Protein AF-A0AA43P9L1-F1 (afdb_monomer_lite)

Secondary structure (DSSP, 8-state):
-HHHHHHT--HHHHTT----TT-S-SS-HHHHHHHHHHHHHHHHB-TTT-SBHHHHT-TTHHHH--------HHHHHHHHHHHHHHHHH-TT-GGGGG------

Foldseek 3Di:
DVVCVVVVAFPCVVVPDDDDPPDPDRADPVRVVVVVVVVVQQVQADPPPRHGCCQVVPPCCVPVPDDDDDDPVQVVVFVVVLVVCCVVPDPPPPCNVVDGGDDD

pLDDT: mean 91.8, std 3.48, range [78.44, 97.12]

Sequence (104 aa):
MKICRQLGISYKRFMGWRPSEGDEVEWDETERNWMRSLAEYDRSLCPLCGLPRSICQDPKAELTMHAETSVCWATAHMQQAMKQWTDANGRDNPAANALVAHLT

Radius of gyration: 24.07 Å; chains: 1; bounding box: 58×30×58 Å

Structure (mmCIF, N/CA/C/O backbone):
data_AF-A0AA43P9L1-F1
#
_entry.id   AF-A0AA43P9L1-F1
#
loop_
_atom_site.group_PDB
_atom_site.id
_atom_site.type_symbol
_atom_site.label_atom_id
_atom_site.label_alt_id
_atom_site.label_comp_id
_atom_site.label_asym_id
_atom_site.label_entity_id
_atom_site.label_seq_id
_atom_site.pdbx_PDB_ins_code
_atom_site.Cartn_x
_atom_site.Cartn_y
_atom_site.Cartn_z
_atom_site.occupancy
_atom_site.B_iso_or_equiv
_atom_site.auth_seq_id
_atom_site.auth_comp_id
_atom_site.auth_asym_id
_atom_site.auth_atom_id
_atom_site.pdbx_PDB_model_num
ATOM 1 N N . MET A 1 1 ? -8.050 0.879 11.471 1.00 82.31 1 MET A N 1
ATOM 2 C CA . MET A 1 1 ? -9.040 -0.125 11.009 1.00 82.31 1 MET A CA 1
ATOM 3 C C . MET A 1 1 ? -8.454 -1.302 10.227 1.00 82.31 1 MET A C 1
ATOM 5 O O . MET A 1 1 ? -8.776 -2.418 10.606 1.00 82.31 1 MET A O 1
ATOM 9 N N . LYS A 1 2 ? -7.589 -1.136 9.203 1.00 86.38 2 LYS A N 1
ATOM 10 C CA . LYS A 1 2 ? -6.984 -2.299 8.495 1.00 86.38 2 LYS A CA 1
ATOM 11 C C . LYS A 1 2 ? -6.274 -3.287 9.436 1.00 86.38 2 LYS A C 1
ATOM 13 O O . LYS A 1 2 ? -6.539 -4.481 9.363 1.00 86.38 2 LYS A O 1
ATOM 18 N N . ILE A 1 3 ? -5.470 -2.773 10.369 1.00 90.88 3 ILE A N 1
ATOM 19 C CA . ILE A 1 3 ? -4.787 -3.582 11.394 1.00 90.88 3 ILE A CA 1
ATOM 20 C C . ILE A 1 3 ? -5.799 -4.263 12.332 1.00 90.88 3 ILE A C 1
ATOM 22 O O . ILE A 1 3 ? -5.725 -5.468 12.535 1.00 90.88 3 ILE A O 1
ATOM 26 N N . CYS A 1 4 ? -6.799 -3.530 12.836 1.00 90.94 4 CYS A N 1
ATOM 27 C CA . CYS A 1 4 ? -7.872 -4.083 13.677 1.00 90.94 4 CYS A CA 1
ATOM 28 C C . CYS A 1 4 ? -8.588 -5.264 12.992 1.00 90.94 4 CYS A C 1
ATOM 30 O O . CYS A 1 4 ? -8.794 -6.303 13.610 1.00 90.94 4 CYS A O 1
ATOM 32 N N . ARG A 1 5 ? -8.882 -5.146 11.686 1.00 87.56 5 ARG A N 1
ATOM 33 C CA . ARG A 1 5 ? -9.470 -6.227 10.878 1.00 87.56 5 ARG A CA 1
ATOM 34 C C . ARG A 1 5 ? -8.544 -7.429 10.728 1.00 87.56 5 ARG A C 1
ATOM 36 O O . ARG A 1 5 ? -9.023 -8.549 10.849 1.00 87.56 5 ARG A O 1
ATOM 43 N N . GLN A 1 6 ? -7.257 -7.216 10.454 1.00 90.75 6 GLN A N 1
ATOM 44 C CA . GLN A 1 6 ? -6.281 -8.311 10.362 1.00 90.75 6 GLN A CA 1
ATOM 45 C C . GLN A 1 6 ? -6.155 -9.077 11.681 1.00 90.75 6 GLN A C 1
ATOM 47 O O . GLN A 1 6 ? -5.983 -10.290 11.668 1.00 90.75 6 GLN A O 1
ATOM 52 N N . LEU A 1 7 ? -6.274 -8.371 12.805 1.00 90.88 7 LEU A N 1
ATOM 53 C CA . LEU A 1 7 ? -6.203 -8.943 14.146 1.00 90.88 7 LEU A CA 1
ATOM 54 C C . LEU A 1 7 ? -7.543 -9.510 14.646 1.00 90.88 7 LEU A C 1
ATOM 56 O O . LEU A 1 7 ? -7.561 -10.194 15.663 1.00 90.88 7 LEU A O 1
ATOM 60 N N . GLY A 1 8 ? -8.658 -9.228 13.967 1.00 88.69 8 GLY A N 1
ATOM 61 C CA . GLY A 1 8 ? -9.993 -9.663 14.389 1.00 88.69 8 GLY A CA 1
ATOM 62 C C . GLY A 1 8 ? -10.503 -8.989 15.670 1.00 88.69 8 GLY A C 1
ATOM 63 O O . GLY A 1 8 ? -11.293 -9.590 16.391 1.00 88.69 8 GLY A O 1
ATOM 64 N N . ILE A 1 9 ? -10.060 -7.763 15.967 1.00 91.12 9 ILE A N 1
ATOM 65 C CA . ILE A 1 9 ? -10.382 -7.037 17.210 1.00 91.12 9 ILE A CA 1
ATOM 66 C C . ILE A 1 9 ? -11.035 -5.681 16.939 1.00 91.12 9 ILE A C 1
ATOM 68 O O . ILE A 1 9 ? -10.815 -5.085 15.879 1.00 91.12 9 ILE A O 1
ATOM 72 N N . SER A 1 10 ? -11.798 -5.170 17.911 1.00 91.44 10 SER A N 1
ATOM 73 C CA . SER A 1 10 ? -12.389 -3.831 17.829 1.00 91.44 10 SER A CA 1
ATOM 74 C C . SER A 1 10 ? -11.330 -2.726 17.902 1.00 91.44 10 SER A C 1
ATOM 76 O O . SER A 1 10 ? -10.183 -2.948 18.313 1.00 91.44 10 SER A O 1
ATOM 78 N N . TYR A 1 11 ? -11.702 -1.509 17.500 1.00 90.94 11 TYR A N 1
ATOM 79 C CA . TYR A 1 11 ? -10.813 -0.357 17.634 1.00 90.94 11 TYR A CA 1
ATOM 80 C C . TYR A 1 11 ? -10.560 -0.053 19.111 1.00 90.94 11 TYR A C 1
ATOM 82 O O . TYR A 1 11 ? -9.417 0.186 19.495 1.00 90.94 11 TYR A O 1
ATOM 90 N N . LYS A 1 12 ? -11.590 -0.170 19.955 1.00 91.38 12 LYS A N 1
ATOM 91 C CA . LYS A 1 12 ? -11.457 -0.072 21.414 1.00 91.38 12 LYS A CA 1
ATOM 92 C C . LYS A 1 12 ? -10.388 -1.021 21.953 1.00 91.38 12 LYS A C 1
ATOM 94 O O . LYS A 1 12 ? -9.476 -0.575 22.650 1.00 91.38 12 LYS A O 1
ATOM 99 N N . ARG A 1 13 ? -10.442 -2.308 21.588 1.00 91.94 13 ARG A N 1
ATOM 100 C CA . ARG A 1 13 ? -9.451 -3.299 22.037 1.00 91.94 13 ARG A CA 1
ATOM 101 C C . ARG A 1 13 ? -8.049 -2.984 21.510 1.00 91.94 13 ARG A C 1
ATOM 103 O O . ARG A 1 13 ? -7.078 -3.106 22.251 1.00 91.94 13 ARG A O 1
ATOM 110 N N . PHE A 1 14 ? -7.939 -2.518 20.266 1.00 92.44 14 PHE A N 1
ATOM 111 C CA . PHE A 1 14 ? -6.668 -2.045 19.707 1.00 92.44 14 PHE A CA 1
ATOM 112 C C . PHE A 1 14 ? -6.087 -0.854 20.492 1.00 92.44 14 PHE A C 1
ATOM 114 O O . PHE A 1 14 ? -4.877 -0.773 20.675 1.00 92.44 14 PHE A O 1
ATOM 121 N N . MET A 1 15 ? -6.947 0.025 21.014 1.00 93.00 15 MET A N 1
ATOM 122 C CA . MET A 1 15 ? -6.576 1.171 21.854 1.00 93.00 15 MET A CA 1
ATOM 123 C C . MET A 1 15 ? -6.369 0.819 23.339 1.00 93.00 15 MET A C 1
ATOM 125 O O . MET A 1 15 ? -6.158 1.712 24.155 1.00 93.00 15 MET A O 1
ATOM 129 N N . GLY A 1 16 ? -6.404 -0.466 23.704 1.00 91.56 16 GLY A N 1
ATOM 130 C CA . GLY A 1 16 ? -6.101 -0.937 25.057 1.00 91.56 16 GLY A CA 1
ATOM 131 C C . GLY A 1 16 ? -7.312 -1.134 25.970 1.00 91.56 16 GLY A C 1
ATOM 132 O O . GLY A 1 16 ? -7.125 -1.503 27.131 1.00 91.56 16 GLY A O 1
ATOM 133 N N . TRP A 1 17 ? -8.539 -0.951 25.472 1.00 91.50 17 TRP A N 1
ATOM 134 C CA . TRP A 1 17 ? -9.732 -1.367 26.211 1.00 91.50 17 TRP A CA 1
ATOM 135 C C . TRP A 1 17 ? -9.718 -2.885 26.430 1.00 91.50 17 TRP A C 1
ATOM 137 O O . TRP A 1 17 ? -9.309 -3.659 25.556 1.00 91.50 17 TRP A O 1
ATOM 147 N N . ARG A 1 18 ? -10.176 -3.312 27.608 1.00 90.19 18 ARG A N 1
ATOM 148 C CA . ARG A 1 18 ? -10.311 -4.719 27.982 1.00 90.19 18 ARG A CA 1
ATOM 149 C C . ARG A 1 18 ? -11.753 -4.981 28.418 1.00 90.19 18 ARG A C 1
ATOM 151 O O . ARG A 1 18 ? -12.274 -4.152 29.157 1.00 90.19 18 ARG A O 1
ATOM 158 N N . PRO A 1 19 ? -12.355 -6.115 28.019 1.00 88.00 19 PRO A N 1
ATOM 159 C CA . PRO A 1 19 ? -13.689 -6.480 28.476 1.00 88.00 19 PRO A CA 1
ATOM 160 C C . PRO A 1 19 ? -13.758 -6.598 30.002 1.00 88.00 19 PRO A C 1
ATOM 162 O O . PRO A 1 19 ? -12.870 -7.191 30.619 1.00 88.00 19 PRO A O 1
ATOM 165 N N . SER A 1 20 ? -14.832 -6.082 30.586 1.00 87.94 20 SER A N 1
ATOM 166 C CA . SER A 1 20 ? -15.232 -6.255 31.983 1.00 87.94 20 SER A CA 1
ATOM 167 C C . SER A 1 20 ? -16.652 -6.832 32.062 1.00 87.94 20 SER A C 1
ATOM 169 O O . SER A 1 20 ? -17.381 -6.815 31.073 1.00 87.94 20 SER A O 1
ATOM 171 N N . GLU A 1 21 ? -17.071 -7.348 33.224 1.00 84.88 21 GLU A N 1
ATOM 172 C CA . GLU A 1 21 ? -18.414 -7.943 33.396 1.00 84.88 21 GLU A CA 1
ATOM 173 C C . GLU A 1 21 ? -19.575 -6.973 33.102 1.00 84.88 21 GLU A C 1
ATOM 175 O O . GLU A 1 21 ? -20.687 -7.424 32.847 1.00 84.88 21 GLU A O 1
ATOM 180 N N . GLY A 1 22 ? -19.332 -5.657 33.108 1.00 84.25 22 GLY A N 1
ATOM 181 C CA . GLY A 1 22 ? -20.338 -4.642 32.779 1.00 84.25 22 GLY A CA 1
ATOM 182 C C . GLY A 1 22 ? -20.404 -4.259 31.298 1.00 84.25 22 GLY A C 1
ATOM 183 O O . GLY A 1 22 ? -21.271 -3.476 30.917 1.00 84.25 22 GLY A O 1
ATOM 184 N N . ASP A 1 23 ? -19.496 -4.764 30.462 1.00 84.06 23 ASP A N 1
ATOM 185 C CA . ASP A 1 23 ? -19.463 -4.419 29.045 1.00 84.06 23 ASP A CA 1
ATOM 186 C C . ASP A 1 23 ? -20.380 -5.344 28.236 1.00 84.06 23 ASP A C 1
ATOM 188 O O . ASP A 1 23 ? -20.065 -6.510 28.000 1.00 84.06 23 ASP A O 1
ATOM 192 N N . GLU A 1 24 ? -21.505 -4.814 27.758 1.00 78.44 24 GLU A N 1
ATOM 193 C CA . GLU A 1 24 ? -22.490 -5.612 27.017 1.00 78.44 24 GLU A CA 1
ATOM 194 C C . GLU A 1 24 ? -22.000 -6.039 25.623 1.00 78.44 24 GLU A C 1
ATOM 196 O O . GLU A 1 24 ? -22.299 -7.143 25.165 1.00 78.44 24 GLU A O 1
ATOM 201 N N . VAL A 1 25 ? -21.263 -5.171 24.914 1.00 85.62 25 VAL A N 1
ATOM 202 C CA . VAL A 1 25 ? -20.842 -5.420 23.527 1.00 85.62 25 VAL A CA 1
ATOM 203 C C . VAL A 1 25 ? -19.480 -4.789 23.237 1.00 85.62 25 VAL A C 1
ATOM 205 O O . VAL A 1 25 ? -19.304 -3.574 23.314 1.00 85.62 25 VAL A O 1
ATOM 208 N N . GLU A 1 26 ? -18.520 -5.610 22.805 1.00 85.31 26 GLU A N 1
ATOM 209 C CA . GLU A 1 26 ? -17.202 -5.130 22.366 1.00 85.31 26 GLU A CA 1
ATOM 210 C C . GLU A 1 26 ? -17.295 -4.219 21.132 1.00 85.31 26 GLU A C 1
ATOM 212 O O . GLU A 1 26 ? -16.641 -3.179 21.083 1.00 85.31 26 GLU A O 1
ATOM 217 N N . TRP A 1 27 ? -18.103 -4.609 20.143 1.00 89.19 27 TRP A N 1
ATOM 218 C CA . TRP A 1 27 ? -18.258 -3.917 18.864 1.00 89.19 27 TRP A CA 1
ATOM 219 C C . TRP A 1 27 ? -19.485 -3.013 18.860 1.00 89.19 27 TRP A C 1
ATOM 221 O O . TRP A 1 27 ? -20.615 -3.488 18.707 1.00 89.19 27 TRP A O 1
ATOM 231 N N . ASP A 1 28 ? -19.275 -1.705 18.958 1.00 89.19 28 ASP A N 1
ATOM 232 C CA . ASP A 1 28 ? -20.400 -0.780 18.826 1.00 89.19 28 ASP A CA 1
ATOM 233 C C . ASP A 1 28 ? -20.866 -0.645 17.364 1.00 89.19 28 ASP A C 1
ATOM 235 O O . ASP A 1 28 ? -20.308 -1.214 16.419 1.00 89.19 28 ASP A O 1
ATOM 239 N N . GLU A 1 29 ? -21.994 0.031 17.160 1.00 91.94 29 GLU A N 1
ATOM 240 C CA . GLU A 1 29 ? -22.546 0.236 15.820 1.00 91.94 29 GLU A CA 1
ATOM 241 C C . GLU A 1 29 ? -21.608 1.041 14.911 1.00 91.94 29 GLU A C 1
ATOM 243 O O . GLU A 1 29 ? -21.467 0.711 13.731 1.00 91.94 29 GLU A O 1
ATOM 248 N N . THR A 1 30 ? -20.897 2.021 15.467 1.00 91.19 30 THR A N 1
ATOM 249 C CA . THR A 1 30 ? -19.919 2.836 14.743 1.00 91.19 30 THR A CA 1
ATOM 250 C C . THR A 1 30 ? -18.763 1.978 14.231 1.00 91.19 30 THR A C 1
ATOM 252 O O . THR A 1 30 ? -18.456 2.006 13.038 1.00 91.19 30 THR A O 1
ATOM 255 N N . GLU A 1 31 ? -18.168 1.145 15.085 1.00 91.06 31 GLU A N 1
ATOM 256 C CA . GLU A 1 31 ? -17.088 0.230 14.712 1.00 91.06 31 GLU A CA 1
ATOM 257 C C . GLU A 1 31 ? -17.541 -0.798 13.672 1.00 91.06 31 GLU A C 1
ATOM 259 O O . GLU A 1 31 ? -16.817 -1.074 12.709 1.00 91.06 31 GLU A O 1
ATOM 264 N N . ARG A 1 32 ? -18.760 -1.335 13.809 1.00 91.44 32 ARG A N 1
ATOM 265 C CA . ARG A 1 32 ? -19.343 -2.244 12.808 1.00 91.44 32 ARG A CA 1
ATOM 266 C C . ARG A 1 32 ? -19.529 -1.552 11.461 1.00 91.44 32 ARG A C 1
ATOM 268 O O . ARG A 1 32 ? -19.247 -2.154 10.422 1.00 91.44 32 ARG A O 1
ATOM 275 N N . ASN A 1 33 ? -19.962 -0.295 11.458 1.00 94.44 33 ASN A N 1
ATOM 276 C CA . ASN A 1 33 ? -20.119 0.485 10.234 1.00 94.44 33 ASN A CA 1
ATOM 277 C C . ASN A 1 33 ? -18.768 0.795 9.587 1.00 94.44 33 ASN A C 1
ATOM 279 O O . ASN A 1 33 ? -18.621 0.587 8.388 1.00 94.44 33 ASN A O 1
ATOM 283 N N . TRP A 1 34 ? -17.743 1.145 10.364 1.00 92.38 34 TRP A N 1
ATOM 284 C CA . TRP A 1 34 ? -16.384 1.301 9.840 1.00 92.38 34 TRP A CA 1
ATOM 285 C C . TRP A 1 34 ? -15.840 0.022 9.199 1.00 92.38 34 TRP A C 1
ATOM 287 O O . TRP A 1 34 ? -15.206 0.088 8.148 1.00 92.38 34 TRP A O 1
ATOM 297 N N . MET A 1 35 ? -16.090 -1.146 9.797 1.00 91.38 35 MET A N 1
ATOM 298 C CA . MET A 1 35 ? -15.669 -2.426 9.218 1.00 91.38 35 MET A CA 1
ATOM 299 C C . MET A 1 35 ? -16.392 -2.727 7.901 1.00 91.38 35 MET A C 1
ATOM 301 O O . MET A 1 35 ? -15.754 -3.186 6.951 1.00 91.38 35 MET A O 1
ATOM 305 N N . ARG A 1 36 ? -17.696 -2.425 7.818 1.00 93.25 36 ARG A N 1
ATOM 306 C CA . ARG A 1 36 ? -18.477 -2.533 6.576 1.00 93.25 36 ARG A CA 1
ATOM 307 C C . ARG A 1 36 ? -17.950 -1.590 5.496 1.00 93.25 36 ARG A C 1
ATOM 309 O O . ARG A 1 36 ? -17.613 -2.059 4.412 1.00 93.25 36 ARG A O 1
ATOM 316 N N . SER A 1 37 ? -17.769 -0.310 5.812 1.00 94.62 37 SER A N 1
ATOM 317 C CA . SER A 1 37 ? -17.244 0.682 4.867 1.00 94.62 37 SER A CA 1
ATOM 318 C C . SER A 1 37 ? -15.819 0.363 4.418 1.00 94.62 37 SER A C 1
ATOM 320 O O . SER A 1 37 ? -15.491 0.536 3.250 1.00 94.62 37 SER A O 1
ATOM 322 N N . LEU A 1 38 ? -14.967 -0.160 5.307 1.00 93.44 38 LEU A N 1
ATOM 323 C CA . LEU A 1 38 ? -13.628 -0.612 4.925 1.00 93.44 38 LEU A CA 1
ATOM 324 C C . LEU A 1 38 ? -13.693 -1.791 3.945 1.00 93.44 38 LEU A C 1
ATOM 326 O O . LEU A 1 38 ? -12.914 -1.839 2.996 1.00 93.44 38 LEU A O 1
ATOM 330 N N . ALA A 1 39 ? -14.613 -2.736 4.153 1.00 92.75 39 ALA A N 1
ATOM 331 C CA . ALA A 1 39 ? -14.804 -3.857 3.238 1.00 92.75 39 ALA A CA 1
ATOM 332 C C . ALA A 1 39 ? -15.341 -3.403 1.869 1.00 92.75 39 ALA A C 1
ATOM 334 O O . ALA A 1 39 ? -14.902 -3.916 0.841 1.00 92.75 39 ALA A O 1
ATOM 335 N N . GLU A 1 40 ? -16.259 -2.438 1.839 1.00 95.12 40 GLU A N 1
ATOM 336 C CA . GLU A 1 40 ? -16.751 -1.817 0.602 1.00 95.12 40 GLU A CA 1
ATOM 337 C C . GLU A 1 40 ? -15.641 -1.059 -0.132 1.00 95.12 40 GLU A C 1
ATOM 339 O O . GLU A 1 40 ? -15.452 -1.256 -1.333 1.00 95.12 40 GLU A O 1
ATOM 344 N N . TYR A 1 41 ? -14.851 -0.268 0.596 1.00 94.06 41 TYR A N 1
ATOM 345 C CA . TYR A 1 41 ? -13.696 0.432 0.048 1.00 94.06 41 TYR A CA 1
ATOM 346 C C . TYR A 1 41 ? -12.677 -0.543 -0.551 1.00 94.06 41 TYR A C 1
ATOM 348 O O . TYR A 1 41 ? -12.313 -0.392 -1.713 1.00 94.06 41 TYR A O 1
ATOM 356 N N . ASP A 1 42 ? -12.273 -1.590 0.174 1.00 93.75 42 ASP A N 1
ATOM 357 C CA . ASP A 1 42 ? -11.311 -2.571 -0.341 1.00 93.75 42 ASP A CA 1
ATOM 358 C C . ASP A 1 42 ? -11.849 -3.304 -1.587 1.00 93.75 42 ASP A C 1
ATOM 360 O O . ASP A 1 42 ? -11.086 -3.592 -2.509 1.00 93.75 42 ASP A O 1
ATOM 364 N N . ARG A 1 43 ? -13.164 -3.566 -1.671 1.00 93.19 43 ARG A N 1
ATOM 365 C CA . ARG A 1 43 ? -13.792 -4.131 -2.884 1.00 93.19 43 ARG A CA 1
ATOM 366 C C . ARG A 1 43 ? -13.740 -3.186 -4.081 1.00 93.19 43 ARG A C 1
ATOM 368 O O . ARG A 1 43 ? -13.723 -3.665 -5.214 1.00 93.19 43 ARG A O 1
ATOM 375 N N . SER A 1 44 ? -13.721 -1.875 -3.847 1.00 95.00 44 SER A N 1
ATOM 376 C CA . SER A 1 44 ? -13.619 -0.870 -4.909 1.00 95.00 44 SER A CA 1
ATOM 377 C C . SER A 1 44 ? -12.214 -0.774 -5.521 1.00 95.00 44 SER A C 1
ATOM 379 O O . SER A 1 44 ? -12.054 -0.202 -6.600 1.00 95.00 44 SER A O 1
ATOM 381 N N . LEU A 1 45 ? -11.202 -1.362 -4.872 1.00 96.62 45 LEU A N 1
ATOM 382 C CA . LEU A 1 45 ? -9.818 -1.362 -5.338 1.00 96.62 45 LEU A CA 1
ATOM 383 C C . LEU A 1 45 ? -9.507 -2.579 -6.227 1.00 96.62 45 LEU A C 1
ATOM 385 O O . LEU A 1 45 ? -10.136 -3.644 -6.155 1.00 96.62 45 LEU A O 1
ATOM 389 N N . CYS A 1 46 ? -8.526 -2.409 -7.106 1.00 94.69 46 CYS A N 1
ATOM 390 C CA . CYS A 1 46 ? -7.949 -3.462 -7.926 1.00 94.69 46 CYS A CA 1
ATOM 391 C C . CYS A 1 46 ? -7.091 -4.389 -7.046 1.00 94.69 46 CYS A C 1
ATOM 393 O O . CYS A 1 46 ? -6.190 -3.899 -6.362 1.00 94.69 46 CYS A O 1
ATOM 395 N N . PRO A 1 47 ? -7.300 -5.720 -7.074 1.00 92.44 47 PRO A N 1
ATOM 396 C CA . PRO A 1 47 ? -6.544 -6.651 -6.235 1.00 92.44 47 PRO A CA 1
ATOM 397 C C . PRO A 1 47 ? -5.071 -6.806 -6.648 1.00 92.44 47 PRO A C 1
ATOM 399 O O . PRO A 1 47 ? -4.295 -7.358 -5.878 1.00 92.44 47 PRO A O 1
ATOM 402 N N . LEU A 1 48 ? -4.686 -6.345 -7.846 1.00 93.06 48 LEU A N 1
ATOM 403 C CA . LEU A 1 48 ? -3.317 -6.472 -8.358 1.00 93.06 48 LEU A CA 1
ATOM 404 C C . LEU A 1 48 ? -2.437 -5.277 -7.982 1.00 93.06 48 LEU A C 1
ATOM 406 O O . LEU A 1 48 ? -1.312 -5.459 -7.532 1.00 93.06 48 LEU A O 1
ATOM 410 N N . CYS A 1 49 ? -2.944 -4.057 -8.173 1.00 92.81 49 CYS A N 1
ATOM 411 C CA . CYS A 1 49 ? -2.154 -2.832 -8.023 1.00 92.81 49 CYS A CA 1
ATOM 412 C C . CYS A 1 49 ? -2.688 -1.861 -6.959 1.00 92.81 49 CYS A C 1
ATOM 414 O O . CYS A 1 49 ? -2.045 -0.855 -6.682 1.00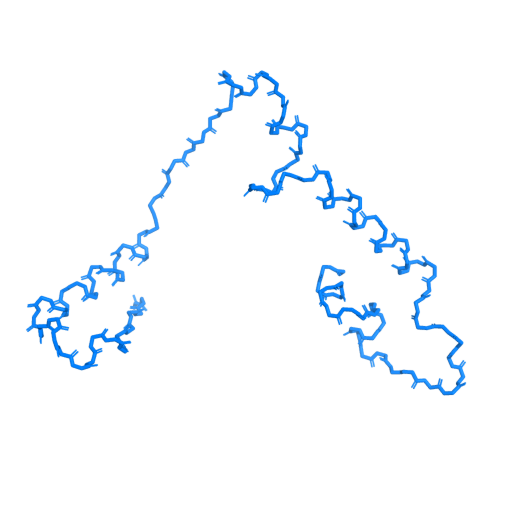 92.81 49 CYS A O 1
ATOM 416 N N . GLY A 1 50 ? -3.859 -2.123 -6.369 1.00 94.38 50 GLY A N 1
ATOM 417 C CA . GLY A 1 50 ? -4.442 -1.291 -5.311 1.00 94.38 50 GLY A CA 1
ATOM 418 C C . GLY A 1 50 ? -5.084 0.023 -5.772 1.00 94.38 50 GLY A C 1
ATOM 419 O O . GLY A 1 50 ? -5.648 0.730 -4.941 1.00 94.38 50 GLY A O 1
ATOM 420 N N . LEU A 1 51 ? -5.049 0.352 -7.067 1.00 94.69 51 LEU A N 1
ATOM 421 C CA . LEU A 1 51 ? -5.743 1.519 -7.623 1.00 94.69 51 LEU A CA 1
ATOM 422 C C . LEU A 1 51 ? -7.268 1.299 -7.692 1.00 94.69 51 LEU A C 1
ATOM 424 O O . LEU A 1 51 ? -7.717 0.151 -7.704 1.00 94.69 51 LEU A O 1
ATOM 428 N N . PRO A 1 52 ? -8.089 2.364 -7.772 1.00 95.69 52 PRO A N 1
ATOM 429 C CA . PRO A 1 52 ? -9.528 2.237 -7.988 1.00 95.69 52 PRO A CA 1
ATOM 430 C C . PRO A 1 52 ? -9.860 1.409 -9.233 1.00 95.69 52 PRO A C 1
ATOM 432 O O . PRO A 1 52 ? -9.293 1.622 -10.307 1.00 95.69 52 PRO A O 1
ATOM 435 N N . ARG A 1 53 ? -10.835 0.500 -9.122 1.00 94.81 53 ARG A N 1
ATOM 436 C CA . ARG A 1 53 ? -11.288 -0.316 -10.261 1.00 94.81 53 ARG A CA 1
ATOM 437 C C . ARG A 1 53 ? -11.792 0.519 -11.425 1.00 94.81 53 ARG A C 1
ATOM 439 O O . ARG A 1 53 ? -11.563 0.137 -12.561 1.00 94.81 53 ARG A O 1
ATOM 446 N N . SER A 1 54 ? -12.420 1.659 -11.154 1.00 93.75 54 SER A N 1
ATOM 447 C CA . SER A 1 54 ? -12.868 2.591 -12.192 1.00 93.75 54 SER A CA 1
ATOM 448 C C . SER A 1 54 ? -11.729 3.110 -13.069 1.00 93.75 54 SER A C 1
ATOM 450 O O . SER A 1 54 ? -11.977 3.430 -14.220 1.00 93.75 54 SER A O 1
ATOM 452 N N . ILE A 1 55 ? -10.499 3.169 -12.550 1.00 93.19 55 ILE A N 1
ATOM 453 C CA . ILE A 1 55 ? -9.307 3.537 -13.322 1.00 93.19 55 ILE A CA 1
ATOM 454 C C . ILE A 1 55 ? -8.761 2.303 -14.046 1.00 93.19 55 ILE A C 1
ATOM 456 O O . ILE A 1 55 ? -8.516 2.345 -15.244 1.00 93.19 55 ILE A O 1
ATOM 460 N N . CYS A 1 56 ? -8.602 1.179 -13.338 1.00 92.62 56 CYS A N 1
ATOM 461 C CA . CYS A 1 56 ? -8.000 -0.031 -13.913 1.00 92.62 56 CYS A CA 1
ATOM 462 C C . CYS A 1 56 ? -8.866 -0.744 -14.958 1.00 92.62 56 CYS A C 1
ATOM 464 O O . CYS A 1 56 ? -8.335 -1.511 -15.752 1.00 92.62 56 CYS A O 1
ATOM 466 N N . GLN A 1 57 ? -10.185 -0.570 -14.900 1.00 92.69 57 GLN A N 1
ATOM 467 C CA . GLN A 1 57 ? -11.152 -1.239 -15.773 1.00 92.69 57 GLN A CA 1
ATOM 468 C C . GLN A 1 57 ? -11.767 -0.282 -16.802 1.00 92.69 57 GLN A C 1
ATOM 470 O O . GLN A 1 57 ? -12.685 -0.688 -17.510 1.00 92.69 57 GLN A O 1
ATOM 475 N N . ASP A 1 58 ? -11.290 0.967 -16.895 1.00 94.19 58 ASP A N 1
ATOM 476 C CA . ASP A 1 58 ? -11.678 1.874 -17.978 1.00 94.19 58 ASP A CA 1
ATOM 477 C C . ASP A 1 58 ? -11.053 1.381 -19.295 1.00 94.19 58 ASP A C 1
ATOM 479 O O . ASP A 1 58 ? -9.826 1.357 -19.404 1.00 94.19 58 ASP A O 1
ATOM 483 N N . PRO A 1 59 ? -11.846 1.021 -20.322 1.00 93.88 59 PRO A N 1
ATOM 484 C CA . PRO A 1 59 ? -11.307 0.599 -21.613 1.00 93.88 59 PRO A CA 1
ATOM 485 C C . PRO A 1 59 ? -10.407 1.653 -22.266 1.00 93.88 59 PRO A C 1
ATOM 487 O O . PRO A 1 59 ? -9.480 1.309 -22.991 1.00 93.88 59 PRO A O 1
ATOM 490 N N . LYS A 1 60 ? -10.631 2.946 -21.992 1.00 93.62 60 LYS A N 1
ATOM 491 C CA . LYS A 1 60 ? -9.788 4.022 -22.534 1.00 93.62 60 LYS A CA 1
ATOM 492 C C . LYS A 1 60 ? -8.357 3.955 -22.007 1.00 93.62 60 LYS A C 1
ATOM 494 O O . LYS A 1 60 ? -7.449 4.418 -22.696 1.00 93.62 60 LYS A O 1
ATOM 499 N N . ALA A 1 61 ? -8.156 3.364 -20.827 1.00 90.50 61 ALA A N 1
ATOM 500 C CA . ALA A 1 61 ? -6.846 3.207 -20.209 1.00 90.50 61 ALA A CA 1
ATOM 501 C C . ALA A 1 61 ? -5.888 2.363 -21.064 1.00 90.50 61 ALA A C 1
ATOM 503 O O . ALA A 1 61 ? -4.681 2.527 -20.922 1.00 90.50 61 ALA A O 1
ATOM 504 N N . GLU A 1 62 ? -6.397 1.534 -21.987 1.00 90.75 62 GLU A N 1
ATOM 505 C CA . GLU A 1 62 ? -5.571 0.802 -22.959 1.00 90.75 62 GLU A CA 1
ATOM 506 C C . GLU A 1 62 ? -4.642 1.736 -23.748 1.00 90.75 62 GLU A C 1
ATOM 508 O O . GLU A 1 62 ? -3.492 1.390 -24.010 1.00 90.75 62 GLU A O 1
ATOM 513 N N . LEU A 1 63 ? -5.125 2.933 -24.096 1.00 92.38 63 LEU A N 1
ATOM 514 C CA . LEU A 1 63 ? -4.397 3.886 -24.935 1.00 92.38 63 LEU A CA 1
ATOM 515 C C . LEU A 1 63 ? -3.900 5.120 -24.172 1.00 92.38 63 LEU A C 1
ATOM 517 O O . LEU A 1 63 ? -3.074 5.859 -24.703 1.00 92.38 63 LEU A O 1
ATOM 521 N N . THR A 1 64 ? -4.405 5.377 -22.961 1.00 91.50 64 THR A N 1
ATOM 522 C CA . THR A 1 64 ? -4.112 6.610 -22.203 1.00 91.50 64 THR A CA 1
ATOM 523 C C . THR A 1 64 ? -3.308 6.391 -20.925 1.00 91.50 64 THR A C 1
ATOM 525 O O . THR A 1 64 ? -2.781 7.357 -20.371 1.00 91.50 64 THR A O 1
ATOM 528 N N . MET A 1 65 ? -3.221 5.156 -20.422 1.00 90.75 65 MET A N 1
ATOM 529 C CA . MET A 1 65 ? -2.511 4.871 -19.179 1.00 90.75 65 MET A CA 1
ATOM 530 C C . MET A 1 65 ? -1.044 4.550 -19.464 1.00 90.75 65 MET A C 1
ATOM 532 O O . MET A 1 65 ? -0.719 3.600 -20.172 1.00 90.75 65 MET A O 1
ATOM 536 N N . HIS A 1 66 ? -0.150 5.331 -18.863 1.00 90.62 66 HIS A N 1
ATOM 537 C CA . HIS A 1 66 ? 1.292 5.153 -18.978 1.00 90.62 66 HIS A CA 1
ATOM 538 C C . HIS A 1 66 ? 1.887 4.834 -17.609 1.00 90.62 66 HIS A C 1
ATOM 540 O O . HIS A 1 66 ? 1.513 5.437 -16.603 1.00 90.62 66 HIS A O 1
ATOM 546 N N . ALA A 1 67 ? 2.810 3.877 -17.578 1.00 90.44 67 ALA A N 1
ATOM 547 C CA . ALA A 1 67 ? 3.569 3.524 -16.389 1.00 90.44 67 ALA A CA 1
ATOM 548 C C . ALA A 1 67 ? 5.052 3.799 -16.637 1.00 90.44 67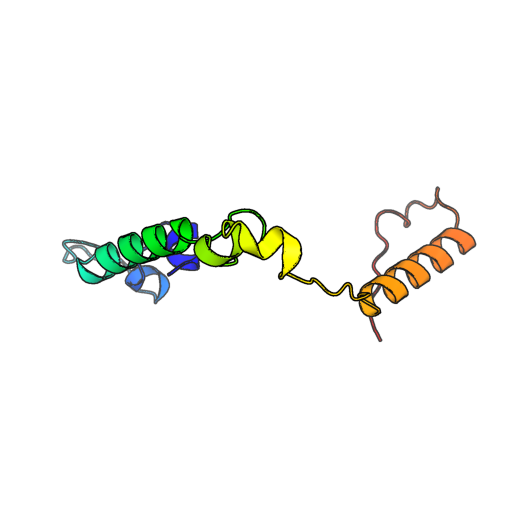 ALA A C 1
ATOM 550 O O . ALA A 1 67 ? 5.576 3.483 -17.705 1.00 90.44 67 ALA A O 1
ATOM 551 N N . GLU A 1 68 ? 5.725 4.359 -15.637 1.00 93.81 68 GLU A N 1
ATOM 552 C CA . GLU A 1 68 ? 7.172 4.546 -15.653 1.00 93.81 68 GLU A CA 1
ATOM 553 C C . GLU A 1 68 ? 7.849 3.441 -14.842 1.00 93.81 68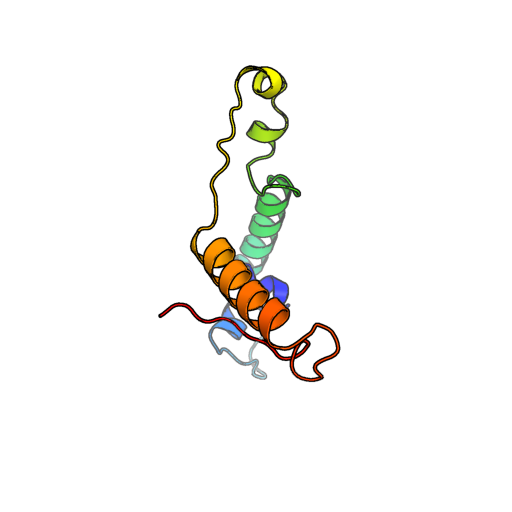 GLU A C 1
ATOM 555 O O . GLU A 1 68 ? 7.403 3.073 -13.753 1.00 93.81 68 GLU A O 1
ATOM 560 N N . THR A 1 69 ? 8.950 2.912 -15.368 1.00 94.12 69 THR A N 1
ATOM 561 C CA . THR A 1 69 ? 9.797 1.956 -14.651 1.00 94.12 69 THR A CA 1
ATOM 562 C C . THR A 1 69 ? 10.951 2.688 -13.981 1.00 94.12 69 THR A C 1
ATOM 564 O O . THR A 1 69 ? 11.677 3.426 -14.647 1.00 94.12 69 THR A O 1
ATOM 567 N N . SER A 1 70 ? 11.175 2.434 -12.693 1.00 95.44 70 SER A N 1
ATOM 568 C CA . SER A 1 70 ? 12.335 2.936 -11.953 1.00 95.44 70 SER A CA 1
ATOM 569 C C . SER A 1 70 ? 13.192 1.790 -11.418 1.00 95.44 70 SER A C 1
ATOM 571 O O . SER A 1 70 ? 12.716 0.678 -11.182 1.00 95.44 70 SER A O 1
ATOM 573 N N . VAL A 1 71 ? 14.487 2.057 -11.242 1.00 96.31 71 VAL A N 1
ATOM 574 C CA . VAL A 1 71 ? 15.432 1.110 -10.641 1.00 96.31 71 VAL A CA 1
ATOM 575 C C . VAL A 1 71 ? 15.576 1.436 -9.160 1.00 96.31 71 VAL A C 1
ATOM 577 O O . VAL A 1 71 ? 15.908 2.562 -8.792 1.00 96.31 71 VAL A O 1
ATOM 580 N N . CYS A 1 72 ? 15.391 0.435 -8.299 1.00 95.88 72 CYS A N 1
ATOM 581 C CA . CYS A 1 72 ? 15.795 0.548 -6.902 1.00 95.88 72 CYS A CA 1
ATOM 582 C C . CYS A 1 72 ? 17.324 0.432 -6.807 1.00 95.88 72 CYS A C 1
ATOM 584 O O . CYS A 1 72 ? 17.867 -0.669 -6.694 1.00 95.88 72 CYS A O 1
ATOM 586 N N . TRP A 1 73 ? 18.029 1.566 -6.854 1.00 96.25 73 TRP A N 1
ATOM 587 C CA . TRP A 1 73 ? 19.495 1.589 -6.776 1.00 96.25 73 TRP A CA 1
ATOM 588 C C . TRP A 1 73 ? 20.034 1.020 -5.461 1.00 96.25 73 TRP A C 1
ATOM 590 O O . TRP A 1 73 ? 21.072 0.367 -5.465 1.00 96.25 73 TRP A O 1
ATOM 600 N N . ALA A 1 74 ? 19.294 1.170 -4.360 1.00 96.44 74 ALA A N 1
ATOM 601 C CA . ALA A 1 74 ? 19.612 0.518 -3.091 1.00 96.44 74 ALA A CA 1
ATOM 602 C C . ALA A 1 74 ? 19.709 -1.010 -3.245 1.00 96.44 74 ALA A C 1
ATOM 604 O O . ALA A 1 74 ? 20.724 -1.610 -2.896 1.00 96.44 74 ALA A O 1
ATOM 605 N N . THR A 1 75 ? 18.686 -1.640 -3.830 1.00 95.88 75 THR A N 1
ATOM 606 C CA . THR A 1 75 ? 18.689 -3.085 -4.093 1.00 95.88 75 THR A CA 1
ATOM 607 C C . THR A 1 75 ? 19.766 -3.469 -5.102 1.00 95.88 75 THR A C 1
ATOM 609 O O . THR A 1 75 ? 20.439 -4.476 -4.900 1.00 95.88 75 THR A O 1
ATOM 612 N N . ALA A 1 76 ? 19.972 -2.667 -6.150 1.00 96.94 76 ALA A N 1
ATOM 613 C CA . ALA A 1 76 ? 21.014 -2.923 -7.142 1.00 96.94 76 ALA A CA 1
ATOM 614 C C . ALA A 1 76 ? 22.414 -2.961 -6.501 1.00 96.94 76 ALA A C 1
ATOM 616 O O . ALA A 1 76 ? 23.165 -3.908 -6.726 1.00 96.94 76 ALA A O 1
ATOM 617 N N . HIS A 1 77 ? 22.742 -1.992 -5.641 1.00 97.12 77 HIS A N 1
ATOM 618 C CA . HIS A 1 77 ? 24.019 -1.963 -4.923 1.00 97.12 77 HIS A CA 1
ATOM 619 C C . HIS A 1 77 ? 24.150 -3.096 -3.902 1.00 97.12 77 HIS A C 1
ATOM 621 O O . HIS A 1 77 ? 25.209 -3.717 -3.821 1.00 97.12 77 HIS A O 1
ATOM 627 N N . MET A 1 78 ? 23.081 -3.428 -3.171 1.00 96.12 78 MET A N 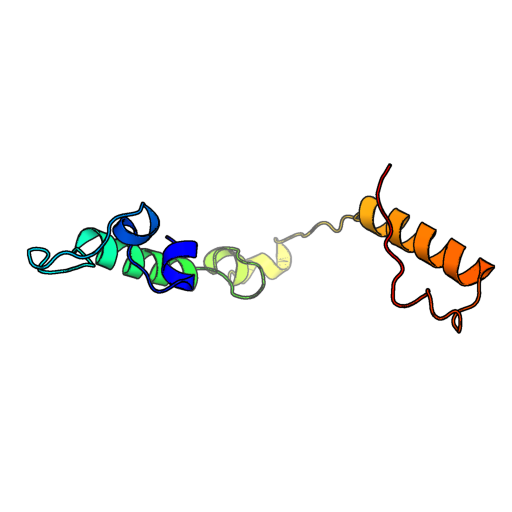1
ATOM 628 C CA . MET A 1 78 ? 23.076 -4.591 -2.277 1.00 96.12 78 MET A CA 1
ATOM 629 C C . MET A 1 78 ? 23.357 -5.892 -3.043 1.00 96.12 78 MET A C 1
ATOM 631 O O . MET A 1 78 ? 24.221 -6.670 -2.644 1.00 96.12 78 MET A O 1
ATOM 635 N N . GLN A 1 79 ? 22.679 -6.113 -4.172 1.00 95.06 79 GLN A N 1
ATOM 636 C CA . GLN A 1 79 ? 22.895 -7.283 -5.028 1.00 95.06 79 GLN A CA 1
ATOM 637 C C . GLN A 1 79 ? 24.308 -7.305 -5.618 1.00 95.06 79 GLN A C 1
ATOM 639 O O . GLN A 1 79 ? 24.925 -8.367 -5.699 1.00 95.06 79 GLN A O 1
ATOM 644 N N . GLN A 1 80 ? 24.848 -6.143 -5.993 1.00 96.00 80 GLN A N 1
ATOM 645 C CA . GLN A 1 80 ? 26.221 -6.020 -6.474 1.00 96.00 80 GLN A CA 1
ATOM 646 C C . GLN A 1 80 ? 27.237 -6.402 -5.389 1.00 96.00 80 GLN A C 1
ATOM 648 O O . GLN A 1 80 ? 28.149 -7.174 -5.676 1.00 96.00 80 GLN A O 1
ATOM 653 N N . ALA A 1 81 ? 27.064 -5.929 -4.152 1.00 95.75 81 ALA A N 1
ATOM 654 C CA . ALA A 1 81 ? 27.923 -6.296 -3.027 1.00 95.75 81 ALA A CA 1
ATOM 655 C C . ALA A 1 81 ? 27.850 -7.803 -2.723 1.00 95.75 81 ALA A C 1
ATOM 657 O O . ALA A 1 81 ? 28.881 -8.459 -2.571 1.00 95.75 81 ALA A O 1
ATOM 658 N N . MET A 1 82 ? 26.640 -8.378 -2.719 1.00 94.25 82 MET A N 1
ATOM 659 C CA . MET A 1 82 ? 26.450 -9.822 -2.537 1.00 94.25 82 MET A CA 1
ATOM 660 C C . MET A 1 82 ? 27.138 -10.637 -3.637 1.00 94.25 82 MET A C 1
ATOM 662 O O . MET A 1 82 ? 27.799 -11.640 -3.357 1.00 94.25 82 MET A O 1
ATOM 666 N N . LYS A 1 83 ? 27.023 -10.188 -4.892 1.00 94.44 83 LYS A N 1
ATOM 667 C CA . LYS A 1 83 ? 27.685 -10.810 -6.041 1.00 94.44 83 LYS A CA 1
ATOM 668 C C . LYS A 1 83 ? 29.206 -10.746 -5.907 1.00 94.44 83 LYS A C 1
ATOM 670 O O . LYS A 1 83 ? 29.848 -11.777 -6.040 1.00 94.44 83 LYS A O 1
ATOM 675 N N . GLN A 1 84 ? 29.769 -9.578 -5.595 1.00 94.56 84 GLN A N 1
ATOM 676 C CA . GLN A 1 84 ? 31.215 -9.408 -5.404 1.00 94.56 84 GLN A CA 1
ATOM 677 C C . GLN A 1 84 ? 31.757 -10.336 -4.314 1.00 94.56 84 GLN A C 1
ATOM 679 O O . GLN A 1 84 ? 32.785 -10.981 -4.510 1.00 94.56 84 GLN A O 1
ATOM 684 N N . TRP A 1 85 ? 31.046 -10.450 -3.189 1.00 95.19 85 TRP A N 1
ATOM 685 C CA . TRP A 1 85 ? 31.421 -11.382 -2.131 1.00 95.19 85 TRP A CA 1
ATOM 686 C C . TRP A 1 85 ? 31.353 -12.839 -2.608 1.00 95.19 85 TRP A C 1
ATOM 688 O O . TRP A 1 85 ? 32.291 -13.598 -2.378 1.00 95.19 85 TRP A O 1
A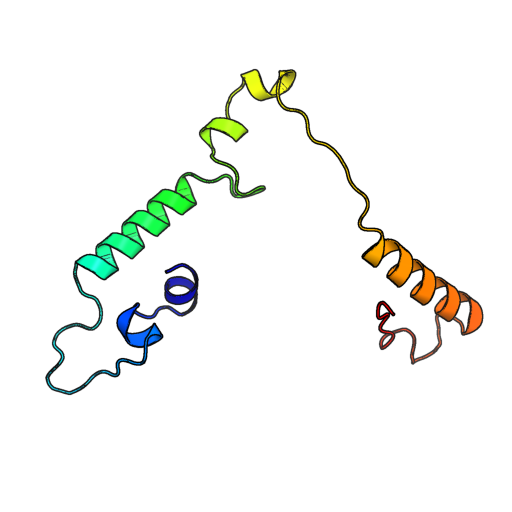TOM 698 N N . THR A 1 86 ? 30.284 -13.221 -3.312 1.00 93.56 86 THR A N 1
ATOM 699 C CA . THR A 1 86 ? 30.093 -14.589 -3.827 1.00 93.56 86 THR A CA 1
ATOM 700 C C . THR A 1 86 ? 31.170 -14.971 -4.840 1.00 93.56 86 THR A C 1
ATOM 702 O O . THR A 1 86 ? 31.727 -16.064 -4.764 1.00 93.56 86 THR A O 1
ATOM 705 N N . ASP A 1 87 ? 31.493 -14.065 -5.763 1.00 93.81 87 ASP A N 1
ATOM 706 C CA . ASP A 1 87 ? 32.519 -14.270 -6.787 1.00 93.81 87 ASP A CA 1
ATOM 707 C C . ASP A 1 87 ? 33.918 -14.409 -6.149 1.00 93.81 87 ASP A C 1
ATOM 709 O O . ASP A 1 87 ? 34.740 -15.182 -6.635 1.00 93.81 87 ASP A O 1
ATOM 713 N N . ALA A 1 88 ? 34.174 -13.722 -5.027 1.00 92.94 88 ALA A N 1
ATOM 714 C CA . ALA A 1 88 ? 35.439 -13.802 -4.293 1.00 92.94 88 ALA A CA 1
ATOM 715 C C . ALA A 1 88 ? 35.560 -15.027 -3.365 1.00 92.94 88 ALA A C 1
ATOM 717 O O . ALA A 1 88 ? 36.670 -15.501 -3.130 1.00 92.94 88 ALA A O 1
ATOM 718 N N . ASN A 1 89 ? 34.448 -15.530 -2.816 1.00 93.81 89 ASN A N 1
ATOM 719 C CA . ASN A 1 89 ? 34.455 -16.545 -1.750 1.00 93.81 89 ASN A CA 1
ATOM 720 C C . ASN A 1 89 ? 33.909 -17.917 -2.175 1.00 93.81 89 ASN A C 1
ATOM 722 O O . ASN A 1 89 ? 33.998 -18.868 -1.398 1.00 93.81 89 ASN A O 1
ATOM 726 N N . GLY A 1 90 ? 33.371 -18.030 -3.392 1.00 89.75 90 GLY A N 1
ATOM 727 C CA . GLY A 1 90 ? 32.781 -19.252 -3.932 1.00 89.75 90 GLY A CA 1
ATOM 728 C C . GLY A 1 90 ? 31.327 -19.463 -3.498 1.00 89.75 90 GLY A C 1
ATOM 729 O O . GLY A 1 90 ? 30.940 -19.182 -2.366 1.00 89.75 90 GLY A O 1
ATOM 730 N N . ARG A 1 91 ? 30.504 -20.001 -4.408 1.00 83.06 91 ARG A N 1
ATOM 731 C CA . ARG A 1 91 ? 29.075 -20.280 -4.152 1.00 83.06 91 ARG A CA 1
ATOM 732 C C . ARG A 1 91 ? 28.838 -21.374 -3.116 1.00 83.06 91 ARG A C 1
ATOM 734 O O . ARG A 1 91 ? 27.836 -21.318 -2.415 1.00 83.06 91 ARG A O 1
ATOM 741 N N . ASP A 1 92 ? 29.762 -22.324 -3.006 1.00 90.44 92 ASP A N 1
ATOM 742 C CA . ASP A 1 92 ? 29.668 -23.434 -2.050 1.00 90.44 92 ASP A CA 1
ATOM 743 C C . ASP A 1 92 ? 30.098 -23.025 -0.634 1.00 90.44 92 ASP A C 1
ATOM 745 O O . ASP A 1 92 ? 30.111 -23.846 0.285 1.00 90.44 92 ASP A O 1
ATOM 749 N N . ASN A 1 93 ? 30.458 -21.752 -0.436 1.00 90.38 93 ASN A N 1
ATOM 750 C CA . ASN A 1 93 ? 3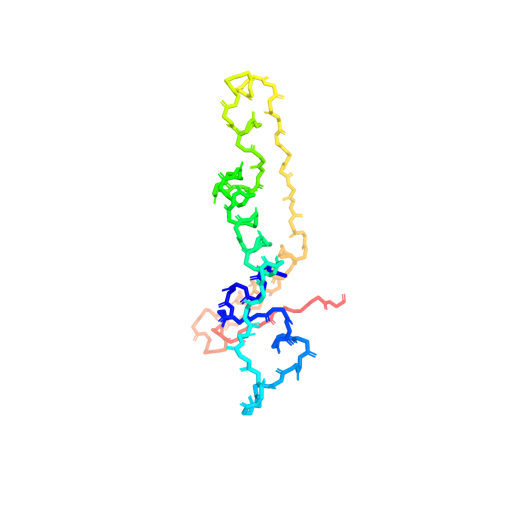0.783 -21.240 0.879 1.00 90.38 93 ASN A CA 1
ATOM 751 C C . ASN A 1 93 ? 29.539 -21.323 1.780 1.00 90.38 93 ASN A C 1
ATOM 753 O O . ASN A 1 93 ? 28.505 -20.739 1.445 1.00 90.38 93 ASN A O 1
ATOM 757 N N . PRO A 1 94 ? 29.618 -21.984 2.948 1.00 90.12 94 PRO A N 1
ATOM 758 C CA . PRO A 1 94 ? 28.467 -22.148 3.834 1.00 90.12 94 PRO A CA 1
ATOM 759 C C . PRO A 1 94 ? 27.864 -20.813 4.303 1.00 90.12 94 PRO A C 1
ATOM 761 O O . PRO A 1 94 ? 26.681 -20.766 4.638 1.00 90.12 94 PRO A O 1
ATOM 764 N N . ALA A 1 95 ? 28.632 -19.716 4.287 1.00 91.88 95 ALA A N 1
ATOM 765 C CA . ALA A 1 95 ? 28.138 -18.383 4.626 1.00 91.88 95 ALA A CA 1
ATOM 766 C C . ALA A 1 95 ? 27.295 -17.722 3.515 1.00 91.88 95 ALA A C 1
ATOM 768 O O . ALA A 1 95 ? 26.608 -16.741 3.791 1.00 91.88 95 ALA A O 1
ATOM 769 N N . ALA A 1 96 ? 27.282 -18.256 2.287 1.00 87.06 96 ALA A N 1
ATOM 770 C CA . ALA A 1 96 ? 26.530 -17.681 1.167 1.00 87.06 96 ALA A CA 1
ATOM 771 C C . ALA A 1 96 ? 25.021 -17.578 1.457 1.00 87.06 96 ALA A C 1
ATOM 773 O O . ALA A 1 96 ? 24.390 -16.582 1.109 1.00 87.06 96 ALA A O 1
ATOM 774 N N . ASN A 1 97 ? 24.456 -18.560 2.168 1.00 85.56 97 ASN A N 1
ATOM 775 C CA . ASN A 1 97 ? 23.033 -18.584 2.532 1.00 85.56 97 ASN A CA 1
ATOM 776 C C . ASN A 1 97 ? 22.680 -17.691 3.737 1.00 85.56 97 ASN A C 1
ATOM 778 O O . ASN A 1 97 ? 21.506 -17.554 4.069 1.00 85.56 97 ASN A O 1
ATOM 782 N N . ALA A 1 98 ? 23.677 -17.105 4.402 1.00 90.19 98 ALA A N 1
ATOM 783 C CA . ALA A 1 98 ? 23.506 -16.221 5.556 1.00 90.19 98 ALA A CA 1
ATOM 784 C C . ALA A 1 98 ? 23.976 -14.783 5.272 1.00 90.19 98 ALA A C 1
ATOM 786 O O . ALA A 1 98 ? 24.052 -13.961 6.185 1.00 90.19 98 ALA A O 1
ATOM 787 N N . LEU A 1 99 ? 24.318 -14.476 4.017 1.00 90.75 99 LEU A N 1
ATOM 788 C CA . LEU A 1 99 ? 24.847 -13.180 3.622 1.00 90.75 99 LEU A CA 1
ATOM 789 C C . LEU A 1 99 ? 23.757 -12.103 3.676 1.00 90.75 99 LEU A C 1
ATOM 791 O O . LEU A 1 99 ? 22.676 -12.257 3.106 1.00 90.75 99 LEU A O 1
ATOM 795 N N . VAL A 1 100 ? 24.075 -10.972 4.302 1.00 92.69 100 VAL A N 1
ATOM 796 C CA . VAL A 1 100 ? 23.214 -9.787 4.332 1.00 92.69 100 VAL A CA 1
ATOM 797 C C . VAL A 1 100 ? 24.017 -8.588 3.842 1.00 92.69 100 VAL A C 1
ATOM 799 O O . VAL A 1 100 ? 25.166 -8.400 4.237 1.00 92.69 100 VAL A O 1
ATOM 802 N N . ALA A 1 101 ? 23.417 -7.781 2.969 1.00 92.44 101 ALA A N 1
ATOM 803 C CA . ALA A 1 101 ? 23.988 -6.517 2.522 1.00 92.44 101 ALA A CA 1
ATOM 804 C C . ALA A 1 101 ? 23.252 -5.361 3.200 1.00 92.44 101 ALA A C 1
ATOM 806 O O . ALA A 1 101 ? 22.021 -5.322 3.226 1.00 92.44 101 ALA A O 1
ATOM 807 N N . HIS A 1 102 ? 24.017 -4.409 3.721 1.00 92.38 102 HIS A N 1
ATOM 808 C CA . HIS A 1 102 ? 23.503 -3.189 4.327 1.00 92.38 102 HIS A CA 1
ATOM 809 C C . HIS A 1 102 ? 24.007 -1.987 3.533 1.00 92.38 102 HIS A C 1
ATOM 811 O O . HIS A 1 102 ? 25.108 -2.018 2.985 1.00 92.38 102 HIS A O 1
ATOM 817 N N . LEU A 1 103 ? 23.187 -0.941 3.459 1.00 91.69 103 LEU A N 1
ATOM 818 C CA . LEU A 1 103 ? 23.625 0.348 2.928 1.00 91.69 103 LEU A CA 1
ATOM 819 C C . LEU A 1 103 ? 24.448 1.053 4.005 1.00 91.69 103 LEU A C 1
ATOM 821 O O . LEU A 1 103 ? 24.104 0.972 5.185 1.00 91.69 103 LEU A O 1
ATOM 825 N N . THR A 1 104 ? 25.511 1.725 3.582 1.00 85.12 104 THR A N 1
ATOM 826 C CA . THR A 1 104 ? 26.400 2.531 4.428 1.00 85.12 104 THR A CA 1
ATOM 827 C C . THR A 1 104 ? 26.267 4.000 4.093 1.00 85.12 104 THR A C 1
ATOM 829 O O . THR A 1 104 ? 26.187 4.284 2.875 1.00 85.12 104 THR A O 1
#

Organism: NCBI:txid630129